Protein AF-A0A067M8A5-F1 (afdb_monomer_lite)

Structure (mmCIF, N/CA/C/O backbone):
data_AF-A0A067M8A5-F1
#
_entry.id   AF-A0A067M8A5-F1
#
loop_
_atom_site.group_PDB
_atom_site.id
_atom_site.type_symbol
_atom_site.label_atom_id
_atom_site.label_alt_id
_atom_site.label_comp_id
_atom_site.label_asym_id
_atom_site.label_entity_id
_atom_site.label_seq_id
_atom_site.pdbx_PDB_ins_code
_atom_site.Cartn_x
_atom_site.Cartn_y
_atom_site.Cartn_z
_atom_site.occupancy
_atom_site.B_iso_or_equiv
_atom_site.auth_seq_id
_atom_site.auth_comp_id
_atom_site.auth_asym_id
_atom_site.auth_atom_id
_atom_site.pdbx_PDB_model_num
ATOM 1 N N . MET A 1 1 ? 21.805 -0.030 -5.707 1.00 76.75 1 MET A N 1
ATOM 2 C CA . MET A 1 1 ? 21.679 -0.397 -7.135 1.00 76.75 1 MET A CA 1
ATOM 3 C C . MET A 1 1 ? 22.980 -1.033 -7.594 1.00 76.75 1 MET A C 1
ATOM 5 O O . MET A 1 1 ? 23.996 -0.792 -6.942 1.00 76.75 1 M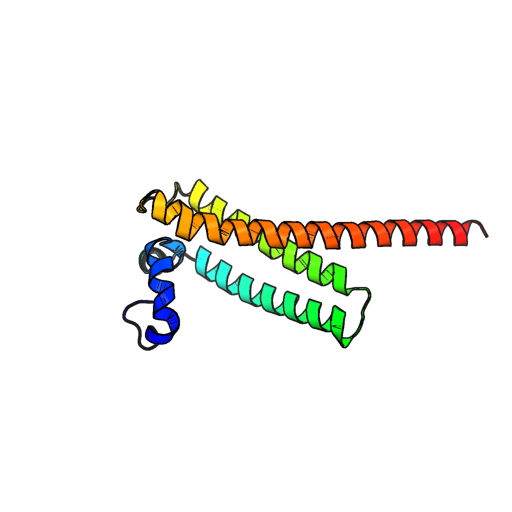ET A O 1
ATOM 9 N N . ALA A 1 2 ? 22.944 -1.835 -8.661 1.00 79.81 2 ALA A N 1
ATOM 10 C CA . ALA A 1 2 ? 24.136 -2.436 -9.258 1.00 79.81 2 ALA A CA 1
ATOM 11 C C . ALA A 1 2 ? 25.276 -1.417 -9.409 1.00 79.81 2 ALA A C 1
ATOM 13 O O . ALA A 1 2 ? 25.058 -0.328 -9.944 1.00 79.81 2 ALA A O 1
ATOM 14 N N . GLY A 1 3 ? 26.462 -1.773 -8.907 1.00 80.56 3 GLY A N 1
ATOM 15 C CA . GLY A 1 3 ? 27.663 -0.928 -8.934 1.00 80.56 3 GLY A CA 1
ATOM 16 C C . GLY A 1 3 ? 27.910 -0.059 -7.692 1.00 80.56 3 GLY A C 1
ATOM 17 O O . GLY A 1 3 ? 28.902 0.657 -7.672 1.00 80.56 3 GLY A O 1
ATOM 18 N N . GLY A 1 4 ? 27.052 -0.105 -6.665 1.00 82.31 4 GLY A N 1
ATOM 19 C CA . GLY A 1 4 ? 27.292 0.580 -5.382 1.00 82.31 4 GLY A CA 1
ATOM 20 C C . GLY A 1 4 ? 27.923 -0.312 -4.304 1.00 82.31 4 GLY A C 1
ATOM 21 O O . GLY A 1 4 ? 27.736 -1.526 -4.314 1.00 82.31 4 GLY A O 1
ATOM 22 N N . ASP A 1 5 ? 28.583 0.291 -3.315 1.00 85.62 5 ASP A N 1
ATOM 23 C CA . ASP A 1 5 ? 29.348 -0.420 -2.270 1.00 85.62 5 ASP A CA 1
ATOM 24 C C . ASP A 1 5 ? 28.512 -1.403 -1.425 1.00 85.62 5 ASP A C 1
ATOM 26 O O . ASP A 1 5 ? 28.995 -2.455 -1.008 1.00 85.62 5 ASP A O 1
ATOM 30 N N . LEU A 1 6 ? 27.227 -1.097 -1.197 1.00 86.38 6 LEU A N 1
ATOM 31 C CA . LEU A 1 6 ? 26.287 -1.949 -0.446 1.00 86.38 6 LEU A CA 1
ATOM 32 C C . LEU A 1 6 ? 25.409 -2.828 -1.350 1.00 86.38 6 LEU A C 1
ATOM 34 O O . LEU A 1 6 ? 24.443 -3.441 -0.892 1.00 86.38 6 LEU A O 1
ATOM 38 N N . HIS A 1 7 ? 25.701 -2.880 -2.648 1.00 85.31 7 HIS A N 1
ATOM 39 C CA . HIS A 1 7 ? 24.858 -3.567 -3.622 1.00 85.31 7 HIS A CA 1
ATOM 40 C C . HIS A 1 7 ? 24.696 -5.060 -3.339 1.00 85.31 7 HIS A C 1
ATOM 42 O O . HIS A 1 7 ? 23.604 -5.590 -3.519 1.00 85.31 7 HIS A O 1
ATOM 48 N N . TRP A 1 8 ? 25.739 -5.717 -2.833 1.00 88.12 8 TRP A N 1
ATOM 49 C CA . TRP A 1 8 ? 25.737 -7.157 -2.574 1.00 88.12 8 TRP A CA 1
ATOM 50 C C . TRP A 1 8 ? 24.590 -7.607 -1.648 1.00 88.12 8 TRP A C 1
ATOM 52 O O . TRP A 1 8 ? 24.023 -8.677 -1.872 1.00 88.12 8 TRP A O 1
ATOM 62 N N . ILE A 1 9 ? 24.183 -6.763 -0.687 1.00 88.81 9 ILE A N 1
ATOM 63 C CA . ILE A 1 9 ? 23.050 -7.006 0.231 1.00 88.81 9 ILE A CA 1
ATOM 64 C C . ILE A 1 9 ? 21.721 -7.056 -0.535 1.00 88.81 9 ILE A C 1
ATOM 66 O O . ILE A 1 9 ? 20.826 -7.831 -0.210 1.00 88.81 9 ILE A O 1
ATOM 70 N N . TRP A 1 10 ? 21.605 -6.238 -1.578 1.00 83.06 10 TRP A N 1
ATOM 71 C CA . TRP A 1 10 ? 20.382 -6.013 -2.345 1.00 83.06 10 TRP A CA 1
ATOM 72 C C . TRP A 1 10 ? 20.471 -6.589 -3.761 1.00 83.06 10 TRP A C 1
ATOM 74 O O . TRP A 1 10 ? 19.724 -6.178 -4.643 1.00 83.06 10 TRP A O 1
ATOM 84 N N . SER A 1 11 ? 21.376 -7.538 -3.998 1.00 84.19 11 SER A N 1
ATOM 85 C CA . SER A 1 11 ? 21.676 -8.067 -5.336 1.00 84.19 11 SER A CA 1
ATOM 86 C C . SER A 1 11 ? 20.464 -8.712 -6.023 1.00 84.19 11 SER A C 1
ATOM 88 O O . SER A 1 11 ? 20.266 -8.535 -7.223 1.00 84.19 11 SER A O 1
ATOM 90 N N . LEU A 1 12 ? 19.583 -9.380 -5.266 1.00 82.56 12 LEU A N 1
ATOM 91 C CA . LEU A 1 12 ? 18.314 -9.916 -5.783 1.00 82.56 12 LEU A CA 1
ATOM 92 C C . LEU A 1 12 ? 17.360 -8.818 -6.275 1.00 82.56 12 LEU A C 1
ATOM 94 O O . LEU A 1 12 ? 16.565 -9.046 -7.188 1.00 82.56 12 LEU A O 1
ATOM 98 N N . TYR A 1 13 ? 17.457 -7.617 -5.703 1.00 84.50 13 TYR A N 1
ATOM 99 C CA . TYR A 1 13 ? 16.614 -6.482 -6.063 1.00 84.50 13 TYR A CA 1
ATOM 100 C C . TYR A 1 13 ? 16.932 -5.932 -7.457 1.00 84.50 13 TYR A C 1
ATOM 102 O O . TYR A 1 13 ? 16.090 -5.273 -8.061 1.00 84.50 13 TYR A O 1
ATOM 110 N N . ASP A 1 14 ? 18.097 -6.257 -8.024 1.00 86.81 14 ASP A N 1
ATOM 111 C CA . ASP A 1 14 ? 18.413 -5.881 -9.402 1.00 86.81 14 ASP A CA 1
ATOM 112 C C . ASP A 1 14 ? 17.460 -6.509 -10.411 1.00 86.81 14 ASP A C 1
ATOM 114 O O . ASP A 1 14 ? 17.194 -5.910 -11.448 1.00 86.81 14 ASP A O 1
ATOM 118 N N . ILE A 1 15 ? 16.953 -7.717 -10.138 1.00 84.94 15 ILE A N 1
ATOM 119 C CA . ILE A 1 15 ? 15.958 -8.350 -11.009 1.00 84.94 15 ILE A CA 1
ATOM 120 C C . ILE A 1 15 ? 14.723 -7.453 -11.073 1.00 84.94 15 ILE A C 1
ATOM 122 O O . ILE A 1 15 ? 14.231 -7.157 -12.158 1.00 84.94 15 ILE A O 1
ATOM 126 N N . TYR A 1 16 ? 14.286 -6.959 -9.915 1.00 87.19 16 TYR A N 1
ATOM 127 C CA . TYR A 1 16 ? 13.137 -6.077 -9.817 1.00 87.19 16 TYR A CA 1
ATOM 128 C C . TYR A 1 16 ? 13.406 -4.715 -10.465 1.00 87.19 16 TYR A C 1
ATOM 130 O O . TYR A 1 16 ? 12.616 -4.284 -11.290 1.00 87.19 16 TYR A O 1
ATOM 138 N N . ALA A 1 17 ? 14.554 -4.086 -10.197 1.00 89.50 17 ALA A N 1
ATOM 139 C CA . ALA A 1 17 ? 14.924 -2.788 -10.774 1.00 89.50 17 ALA A CA 1
ATOM 140 C C . ALA A 1 17 ? 15.170 -2.817 -12.298 1.00 89.50 17 ALA A C 1
ATOM 142 O O . ALA A 1 17 ? 15.154 -1.771 -12.950 1.00 89.50 17 ALA A O 1
ATOM 143 N N . ARG A 1 18 ? 15.431 -4.001 -12.872 1.00 90.69 18 ARG A N 1
ATOM 144 C CA . ARG A 1 18 ? 15.490 -4.209 -14.328 1.00 90.69 18 ARG A CA 1
ATOM 145 C C . ARG A 1 18 ? 14.107 -4.347 -14.950 1.00 90.69 18 ARG A C 1
ATOM 147 O O . ARG A 1 18 ? 13.917 -3.886 -16.070 1.00 90.69 18 ARG A O 1
ATOM 154 N N . VAL A 1 19 ? 13.170 -4.988 -14.252 1.00 92.50 19 VAL A N 1
ATOM 155 C CA . VAL A 1 19 ? 11.793 -5.125 -14.739 1.00 92.50 19 VAL A CA 1
ATOM 156 C C . VAL A 1 19 ? 11.039 -3.819 -14.536 1.00 92.50 19 VAL A C 1
ATOM 158 O O . VAL A 1 19 ? 10.493 -3.259 -15.475 1.00 92.50 19 VAL A O 1
ATOM 161 N N . ASP A 1 20 ? 11.053 -3.277 -13.331 1.00 93.50 20 ASP A N 1
ATOM 162 C CA . ASP A 1 20 ? 10.470 -1.982 -13.046 1.00 93.50 20 ASP A CA 1
ATOM 163 C C . ASP A 1 20 ? 11.551 -0.904 -12.965 1.00 93.50 20 ASP A C 1
ATOM 165 O O . ASP A 1 20 ? 12.246 -0.739 -11.955 1.00 93.50 20 ASP A O 1
ATOM 169 N N . HIS A 1 21 ? 11.656 -0.117 -14.035 1.00 93.31 21 HIS A N 1
ATOM 170 C CA . HIS A 1 21 ? 12.575 1.010 -14.074 1.00 93.31 21 HIS A CA 1
ATOM 171 C C . HIS A 1 21 ? 12.231 2.105 -13.062 1.00 93.31 21 HIS A C 1
ATOM 173 O O . HIS A 1 21 ? 13.104 2.931 -12.786 1.00 93.31 21 HIS A O 1
ATOM 179 N N . GLY A 1 22 ? 11.032 2.107 -12.467 1.00 90.06 22 GLY A N 1
ATOM 180 C CA . GLY A 1 22 ? 10.667 2.954 -11.333 1.00 90.06 22 GLY A CA 1
ATOM 181 C C . GLY A 1 22 ? 11.660 2.839 -10.172 1.00 90.06 22 GLY A C 1
ATOM 182 O O . GLY A 1 22 ? 11.967 3.842 -9.530 1.00 90.06 22 GLY A O 1
ATOM 183 N N . TYR A 1 23 ? 12.240 1.654 -9.956 1.00 88.62 23 TYR A N 1
ATOM 184 C CA . TYR A 1 23 ? 13.239 1.382 -8.910 1.00 88.62 23 TYR A CA 1
ATOM 185 C C . TYR A 1 23 ? 14.688 1.344 -9.422 1.00 88.62 23 TYR A C 1
ATOM 187 O O . TYR A 1 23 ? 15.611 1.039 -8.662 1.00 88.62 23 TYR A O 1
ATOM 195 N N . GLY A 1 24 ? 14.901 1.617 -10.709 1.00 89.25 24 GLY A N 1
ATOM 196 C CA . GLY A 1 24 ? 16.196 1.497 -11.370 1.00 89.25 24 GLY A CA 1
ATOM 197 C C . GLY A 1 24 ? 16.897 2.826 -11.652 1.00 89.25 24 GLY A C 1
ATOM 198 O O . GLY A 1 24 ? 16.368 3.922 -11.448 1.00 89.25 24 GLY A O 1
ATOM 199 N N . TRP A 1 25 ? 18.100 2.707 -12.225 1.00 89.56 25 TRP A N 1
ATOM 200 C CA . TRP A 1 25 ? 18.893 3.836 -12.721 1.00 89.56 25 TRP A CA 1
ATOM 201 C C . TRP A 1 25 ? 18.125 4.797 -13.646 1.00 89.56 25 TRP A C 1
ATOM 203 O O . TRP A 1 25 ? 18.345 6.002 -13.519 1.00 89.56 25 TRP A O 1
ATOM 213 N N . PRO A 1 26 ? 17.221 4.346 -14.548 1.00 91.19 26 PRO A N 1
ATOM 214 C CA . PRO A 1 26 ? 16.502 5.266 -15.427 1.00 91.19 26 PRO A CA 1
ATOM 215 C C . PRO A 1 26 ? 15.668 6.310 -14.678 1.00 91.19 26 PRO A C 1
ATOM 217 O O . PRO A 1 26 ? 15.698 7.478 -15.058 1.00 91.19 26 PRO A O 1
ATOM 220 N N . SER A 1 27 ? 14.957 5.916 -13.619 1.00 90.00 27 SER A N 1
ATOM 221 C CA . SER A 1 27 ? 14.137 6.838 -12.819 1.00 90.00 27 SER A CA 1
ATOM 222 C C . SER A 1 27 ? 14.997 7.726 -11.924 1.00 90.00 27 SER A C 1
ATOM 224 O O . SER A 1 27 ? 14.760 8.931 -11.851 1.00 90.00 27 SER A O 1
ATOM 226 N N . PHE A 1 28 ? 16.068 7.173 -11.343 1.00 89.00 28 PHE A N 1
ATOM 227 C CA . PHE A 1 28 ? 17.039 7.946 -10.563 1.00 89.00 28 PHE A CA 1
ATOM 228 C C . PHE A 1 28 ? 17.687 9.066 -11.393 1.00 89.00 28 PHE A C 1
ATOM 230 O O . PHE A 1 28 ? 17.673 10.227 -10.992 1.00 89.00 28 PHE A O 1
ATOM 237 N N . ASN A 1 29 ? 18.188 8.741 -12.588 1.00 92.31 29 ASN A N 1
ATOM 238 C CA . ASN A 1 29 ? 18.866 9.702 -13.464 1.00 92.31 29 ASN A CA 1
ATOM 239 C C . ASN A 1 29 ? 17.922 10.785 -14.008 1.00 92.31 29 ASN A C 1
ATOM 241 O O . ASN A 1 29 ? 18.369 11.882 -14.333 1.00 92.31 29 ASN A O 1
ATOM 245 N N . LYS A 1 30 ? 16.622 10.486 -14.115 1.00 91.94 30 LYS A N 1
ATOM 246 C CA . LYS A 1 30 ? 15.585 11.447 -14.521 1.00 91.94 30 LYS A CA 1
ATOM 247 C C . LYS A 1 30 ? 15.085 12.319 -13.366 1.00 91.94 30 LYS A C 1
ATOM 249 O O . LYS A 1 30 ? 14.314 13.240 -13.617 1.00 91.94 30 LYS A O 1
ATOM 254 N N . GLY A 1 31 ? 15.492 12.034 -12.127 1.00 90.62 31 GLY A N 1
ATOM 255 C CA . GLY A 1 31 ? 14.964 12.710 -10.944 1.00 90.62 31 GLY A CA 1
ATOM 256 C C . GLY A 1 31 ? 13.487 12.399 -10.684 1.00 90.62 31 GLY A C 1
ATOM 257 O O . GLY A 1 31 ? 12.775 13.248 -10.152 1.00 90.62 31 GLY A O 1
ATOM 258 N N . ASP A 1 32 ? 13.010 11.209 -11.069 1.00 92.00 32 ASP A N 1
ATOM 259 C CA . ASP A 1 32 ? 11.639 10.778 -10.785 1.00 92.00 32 ASP A CA 1
ATOM 260 C C . ASP A 1 32 ? 11.484 10.484 -9.283 1.00 92.00 32 ASP A C 1
ATOM 262 O O . ASP A 1 32 ? 12.032 9.520 -8.739 1.00 92.00 32 ASP A O 1
ATOM 266 N N . GLY A 1 33 ? 10.754 11.360 -8.592 1.00 93.75 33 GLY A N 1
ATOM 267 C CA . GLY A 1 33 ? 10.548 11.287 -7.149 1.00 93.75 33 GLY A CA 1
ATOM 268 C C . GLY A 1 33 ? 9.485 10.281 -6.711 1.00 93.75 33 GLY A C 1
ATOM 269 O O . GLY A 1 33 ? 9.369 10.038 -5.508 1.00 93.75 33 GLY A O 1
ATOM 270 N N . PHE A 1 34 ? 8.713 9.698 -7.636 1.00 94.19 34 PHE A N 1
ATOM 271 C CA . PHE A 1 34 ? 7.547 8.885 -7.293 1.00 94.19 34 PHE A CA 1
ATOM 272 C C . PHE A 1 34 ? 7.923 7.690 -6.416 1.00 94.19 34 PHE A C 1
ATOM 27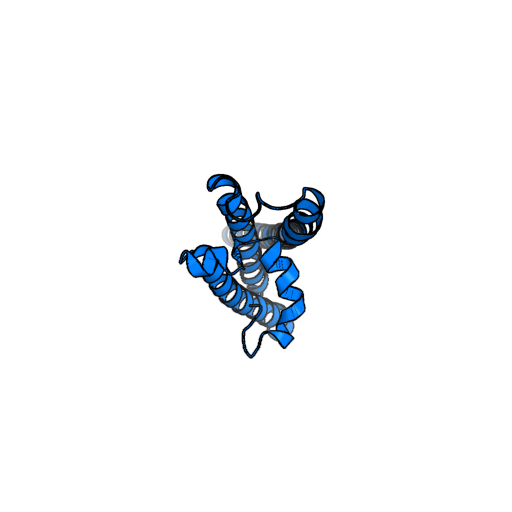4 O O . PHE A 1 34 ? 7.434 7.559 -5.295 1.00 94.19 34 PHE A O 1
ATOM 281 N N . THR A 1 35 ? 8.858 6.860 -6.867 1.00 92.19 35 THR A N 1
ATOM 282 C CA . THR A 1 35 ? 9.282 5.650 -6.149 1.00 92.19 35 THR A CA 1
ATOM 283 C C . THR A 1 35 ? 9.952 5.956 -4.807 1.00 92.19 35 THR A C 1
ATOM 285 O O . THR A 1 35 ? 9.770 5.234 -3.826 1.00 92.19 35 THR A O 1
ATOM 288 N N . SER A 1 36 ? 10.682 7.068 -4.719 1.00 92.44 36 SER A N 1
ATOM 289 C CA . SER A 1 36 ? 11.261 7.538 -3.456 1.00 92.44 36 SER A CA 1
ATOM 290 C C . SER A 1 36 ? 10.171 7.957 -2.464 1.00 92.44 36 SER A C 1
ATOM 292 O O . SER A 1 36 ? 10.235 7.600 -1.287 1.00 92.44 36 SER A O 1
ATOM 294 N N . ALA A 1 37 ? 9.129 8.651 -2.935 1.00 95.69 37 ALA A N 1
ATOM 295 C CA . ALA A 1 37 ? 7.970 9.001 -2.117 1.00 95.69 37 ALA A CA 1
ATOM 296 C C . ALA A 1 37 ? 7.200 7.752 -1.654 1.00 95.69 37 ALA A C 1
ATOM 298 O O . ALA A 1 37 ? 6.814 7.662 -0.489 1.00 95.69 37 ALA A O 1
ATOM 299 N N . GLN A 1 38 ? 7.052 6.751 -2.528 1.00 95.31 38 GLN A N 1
ATOM 300 C CA . GLN A 1 38 ? 6.509 5.432 -2.179 1.00 95.31 38 GLN A CA 1
ATOM 301 C C . GLN A 1 38 ? 7.326 4.765 -1.059 1.00 95.31 38 GLN A C 1
ATOM 303 O O . GLN A 1 38 ? 6.762 4.235 -0.102 1.00 95.31 38 GLN A O 1
ATOM 308 N N . GLY A 1 39 ? 8.658 4.845 -1.135 1.00 93.81 39 GLY A N 1
ATOM 309 C CA . GLY A 1 39 ? 9.565 4.359 -0.094 1.00 93.81 39 GLY A CA 1
ATOM 310 C C . GLY A 1 39 ? 9.382 5.064 1.254 1.00 93.81 39 GLY A C 1
ATOM 311 O O . GLY A 1 39 ? 9.369 4.407 2.293 1.00 93.81 39 GLY A O 1
ATOM 312 N N . LEU A 1 40 ? 9.176 6.383 1.257 1.00 95.81 40 LEU A N 1
ATOM 313 C CA . LEU A 1 40 ? 8.881 7.124 2.487 1.00 95.81 40 LEU A CA 1
ATOM 314 C C . LEU A 1 40 ? 7.522 6.724 3.083 1.00 95.81 40 LEU A C 1
ATOM 316 O O . LEU A 1 40 ? 7.413 6.547 4.296 1.00 95.81 40 LEU A O 1
ATOM 320 N N . LEU A 1 41 ? 6.503 6.519 2.244 1.00 96.25 41 LEU A N 1
ATOM 321 C CA . LEU A 1 41 ? 5.203 6.017 2.697 1.00 96.25 41 LEU A CA 1
ATOM 322 C C . LEU A 1 41 ? 5.311 4.618 3.315 1.00 96.25 41 LEU A C 1
ATOM 324 O O . LEU A 1 41 ? 4.701 4.393 4.357 1.00 96.25 41 LEU A O 1
ATOM 328 N N . ASN A 1 42 ? 6.167 3.737 2.781 1.00 95.38 42 ASN A N 1
ATOM 329 C CA . ASN A 1 42 ? 6.436 2.434 3.402 1.00 95.38 42 ASN A CA 1
ATOM 330 C C . ASN A 1 42 ? 6.942 2.570 4.847 1.00 95.38 42 ASN A C 1
ATOM 332 O O . ASN A 1 42 ? 6.558 1.776 5.703 1.00 95.38 42 ASN A O 1
ATOM 336 N N . LEU A 1 43 ? 7.777 3.572 5.150 1.00 96.75 43 LEU A N 1
ATOM 337 C CA . LEU A 1 43 ? 8.231 3.816 6.525 1.00 96.75 43 LEU A CA 1
ATOM 338 C C . LEU A 1 43 ? 7.067 4.225 7.434 1.00 96.75 43 LEU A C 1
ATOM 340 O O . LEU A 1 43 ? 6.955 3.723 8.553 1.00 96.75 43 LEU A O 1
ATOM 344 N N . VAL A 1 44 ? 6.177 5.091 6.943 1.00 96.44 44 VAL A N 1
ATOM 345 C CA . VAL A 1 44 ? 4.962 5.493 7.667 1.00 96.44 44 VAL A CA 1
ATOM 346 C C . VAL A 1 44 ? 4.052 4.285 7.911 1.00 96.44 44 VAL A C 1
ATOM 348 O O . VAL A 1 44 ? 3.590 4.073 9.032 1.00 96.44 44 VAL A O 1
ATOM 351 N N . GLU A 1 45 ? 3.844 3.446 6.898 1.00 96.25 45 GLU A N 1
ATOM 352 C CA . GLU A 1 45 ? 3.058 2.215 7.010 1.00 96.25 45 GLU A CA 1
ATOM 353 C C . GLU A 1 45 ? 3.669 1.233 8.011 1.00 96.25 45 GLU A C 1
ATOM 355 O O . GLU A 1 45 ? 2.938 0.654 8.812 1.00 96.25 45 GLU A O 1
ATOM 360 N N . CYS A 1 46 ? 4.996 1.077 8.032 1.00 97.00 46 CYS A N 1
ATOM 361 C CA . CYS A 1 46 ? 5.681 0.264 9.036 1.00 97.00 46 CYS A CA 1
ATOM 362 C C . CYS A 1 46 ? 5.365 0.746 10.456 1.00 97.00 46 CYS A C 1
ATOM 364 O O . CYS A 1 46 ? 4.997 -0.066 11.305 1.00 97.00 46 CYS A O 1
ATOM 366 N N . VAL A 1 47 ? 5.438 2.056 10.717 1.00 98.19 47 VAL A N 1
ATOM 367 C CA . VAL A 1 47 ? 5.098 2.624 12.033 1.00 98.19 47 VAL A CA 1
ATOM 368 C C . VAL A 1 47 ? 3.644 2.324 12.406 1.00 98.19 47 VAL A C 1
ATOM 370 O O . VAL A 1 47 ? 3.375 1.881 13.526 1.00 98.19 47 VAL A O 1
ATOM 373 N N . ILE A 1 48 ? 2.705 2.498 11.473 1.00 98.12 48 ILE A N 1
ATOM 374 C CA . ILE A 1 48 ? 1.283 2.199 11.703 1.00 98.12 48 ILE A CA 1
ATOM 375 C C . ILE A 1 48 ? 1.081 0.706 11.994 1.00 98.12 48 ILE A C 1
ATOM 377 O O . ILE A 1 48 ? 0.384 0.357 12.946 1.00 98.12 48 ILE A O 1
ATOM 381 N N . ASN A 1 49 ? 1.723 -0.178 11.230 1.00 96.75 49 ASN A N 1
ATOM 382 C CA . ASN A 1 49 ? 1.597 -1.626 11.386 1.00 96.75 49 ASN A CA 1
ATOM 383 C C . ASN A 1 49 ? 2.178 -2.115 12.719 1.00 96.75 49 ASN A C 1
ATOM 385 O O . ASN A 1 49 ? 1.536 -2.907 13.410 1.00 96.75 49 ASN A O 1
ATOM 389 N N . PHE A 1 50 ? 3.340 -1.607 13.140 1.00 98.00 50 PHE A N 1
ATOM 390 C CA . PHE A 1 50 ? 3.884 -1.912 14.467 1.00 98.00 50 PHE A CA 1
ATOM 391 C C . PHE A 1 50 ? 2.982 -1.387 15.584 1.00 98.00 50 PHE A C 1
ATOM 393 O O . PHE A 1 50 ? 2.740 -2.096 16.562 1.00 98.00 50 PHE A O 1
ATOM 400 N N . THR A 1 51 ? 2.422 -0.187 15.417 1.00 98.00 51 THR A N 1
ATOM 401 C CA . THR A 1 51 ? 1.454 0.373 16.367 1.00 98.00 51 THR A CA 1
ATOM 402 C C . THR A 1 51 ? 0.209 -0.511 16.453 1.00 98.00 51 THR A C 1
ATOM 404 O O . THR A 1 51 ? -0.236 -0.835 17.550 1.00 98.00 51 THR A O 1
ATOM 407 N N . PHE A 1 52 ? -0.325 -0.978 15.323 1.00 97.94 52 PHE A N 1
ATOM 408 C CA . PHE A 1 52 ? -1.447 -1.915 15.295 1.00 97.94 52 PHE A CA 1
ATOM 409 C C . PHE A 1 52 ? -1.140 -3.199 16.076 1.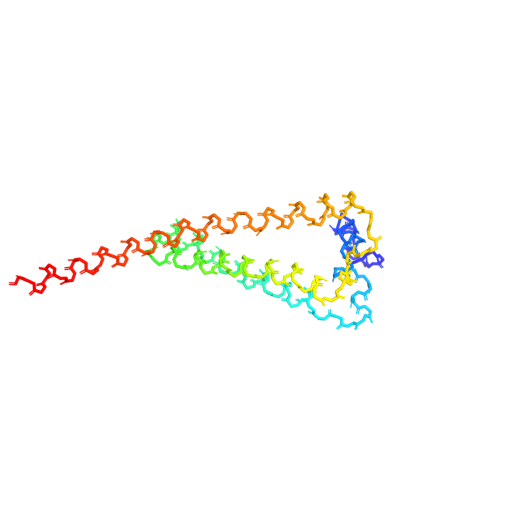00 97.94 52 PHE A C 1
ATOM 411 O O . PHE A 1 52 ? -1.914 -3.572 16.958 1.00 97.94 52 PHE A O 1
ATOM 418 N N . VAL A 1 53 ? -0.003 -3.846 15.796 1.00 97.50 53 VAL A N 1
ATOM 419 C CA . VAL A 1 53 ? 0.409 -5.086 16.473 1.00 97.50 53 VAL A CA 1
ATOM 420 C C . VAL A 1 53 ? 0.554 -4.862 17.979 1.00 97.50 53 VAL A C 1
ATOM 422 O O . VAL A 1 53 ? 0.030 -5.649 18.767 1.00 97.50 53 VAL A O 1
ATOM 425 N N . TYR A 1 54 ? 1.189 -3.762 18.388 1.00 98.19 54 TYR A N 1
ATOM 426 C CA . TYR A 1 54 ? 1.345 -3.392 19.794 1.00 98.19 54 TYR A CA 1
ATOM 427 C C . TYR A 1 54 ? -0.011 -3.189 20.489 1.00 98.19 54 TYR A C 1
ATOM 429 O O . TYR A 1 54 ? -0.291 -3.800 21.523 1.00 98.19 54 TYR A O 1
ATOM 437 N N . TYR A 1 55 ? -0.903 -2.395 19.893 1.00 98.06 55 TYR A N 1
ATOM 438 C CA . TYR A 1 55 ? -2.226 -2.132 20.460 1.00 98.06 55 TYR A CA 1
ATOM 439 C C . TYR A 1 55 ? -3.102 -3.385 20.505 1.00 98.06 55 TYR A C 1
ATOM 441 O O . TYR A 1 55 ? -3.863 -3.559 21.456 1.00 98.06 55 TYR A O 1
ATOM 449 N N . LYS A 1 56 ? -2.991 -4.270 19.509 1.00 96.94 56 LYS A N 1
ATOM 450 C CA . LYS A 1 56 ? -3.781 -5.501 19.439 1.00 96.94 56 LYS A CA 1
ATOM 451 C C . LYS A 1 56 ? -3.307 -6.556 20.433 1.00 96.94 56 LYS A C 1
ATOM 453 O O . LYS A 1 56 ? -4.144 -7.158 21.100 1.00 96.94 56 LYS A O 1
ATOM 458 N N . HIS A 1 57 ? -2.001 -6.806 20.494 1.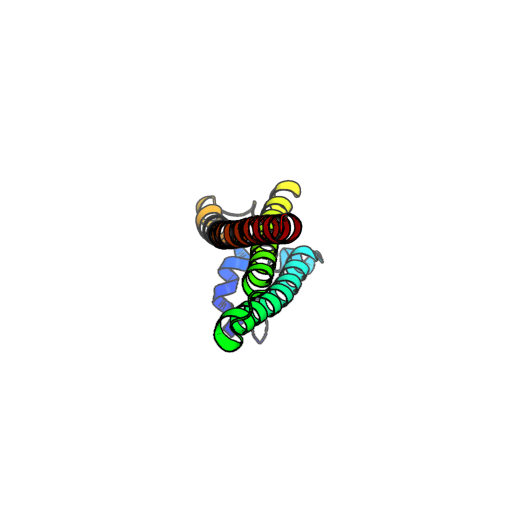00 96.81 57 HIS A N 1
ATOM 459 C CA . HIS A 1 57 ? -1.450 -7.987 21.165 1.00 96.81 57 HIS A CA 1
ATOM 460 C C . HIS A 1 57 ? -0.816 -7.700 22.523 1.00 96.81 57 HIS A C 1
ATOM 462 O O . HIS A 1 57 ? -0.735 -8.615 23.335 1.00 96.81 57 HIS A O 1
ATOM 468 N N . ILE A 1 58 ? -0.385 -6.463 22.783 1.00 97.25 58 ILE A N 1
ATOM 469 C CA . ILE A 1 58 ? 0.234 -6.093 24.062 1.00 97.25 58 ILE A CA 1
ATOM 470 C C . ILE A 1 58 ? -0.769 -5.343 24.935 1.00 97.25 58 ILE A C 1
ATOM 472 O O . ILE A 1 58 ? -1.010 -5.746 26.067 1.00 97.25 58 ILE A O 1
ATOM 476 N N . LEU A 1 59 ? -1.401 -4.288 24.408 1.00 96.75 59 LEU A N 1
ATOM 477 C CA . LEU A 1 59 ? -2.372 -3.505 25.186 1.00 96.75 59 LEU A CA 1
ATOM 478 C C . LEU A 1 59 ? -3.791 -4.090 25.190 1.00 96.75 59 LEU A C 1
ATOM 480 O O . LEU A 1 59 ? -4.575 -3.760 26.074 1.00 96.75 59 LEU A O 1
ATOM 484 N N . GLY A 1 60 ? -4.155 -4.900 24.190 1.00 94.19 60 GLY A N 1
ATOM 485 C CA . GLY A 1 60 ? -5.527 -5.399 24.034 1.00 94.19 60 GLY A CA 1
ATOM 486 C C . GLY A 1 60 ? -6.560 -4.284 23.817 1.00 94.19 60 GLY A C 1
ATOM 487 O O . GLY A 1 60 ? -7.701 -4.388 24.261 1.00 94.19 60 GLY A O 1
ATOM 488 N N . SER A 1 61 ? -6.161 -3.190 23.166 1.00 95.88 61 SER A N 1
ATOM 489 C CA . SER A 1 61 ? -6.962 -1.970 23.078 1.00 95.88 61 SER A CA 1
ATOM 490 C C . SER A 1 61 ? -8.055 -2.051 21.999 1.00 95.88 61 SER A C 1
ATOM 492 O O . SER A 1 61 ? -7.780 -2.499 20.879 1.00 95.88 61 SER A O 1
ATOM 494 N N . PRO A 1 62 ? -9.278 -1.543 22.266 1.00 93.88 62 PRO A N 1
ATOM 495 C CA . PRO A 1 62 ? -10.380 -1.558 21.301 1.00 93.88 62 PRO A CA 1
ATOM 496 C C . PRO A 1 62 ? -10.154 -0.639 20.091 1.00 93.88 62 PRO A C 1
ATOM 498 O O . PRO A 1 62 ? -10.887 -0.739 19.113 1.00 93.88 62 PRO A O 1
ATOM 501 N N . ILE A 1 63 ? -9.142 0.237 20.120 1.00 95.69 63 ILE A N 1
ATOM 502 C CA . ILE A 1 63 ? -8.775 1.083 18.971 1.00 95.69 63 ILE A CA 1
ATOM 503 C C . ILE A 1 63 ? -7.950 0.328 17.919 1.00 95.69 63 ILE A C 1
ATOM 505 O O . ILE A 1 63 ? -7.806 0.806 16.796 1.00 95.69 63 ILE A O 1
ATOM 509 N N . ALA A 1 64 ? -7.410 -0.854 18.242 1.00 97.12 64 ALA A N 1
ATOM 510 C CA . ALA A 1 64 ? -6.523 -1.580 17.335 1.00 97.12 64 ALA A CA 1
ATOM 511 C C . ALA A 1 64 ? -7.125 -1.799 15.926 1.00 97.12 64 ALA A C 1
ATOM 513 O O . ALA A 1 64 ? -6.426 -1.515 14.953 1.00 97.12 64 ALA A O 1
ATOM 514 N N . PRO A 1 65 ? -8.407 -2.196 15.757 1.00 97.06 65 PRO A N 1
ATOM 515 C CA . PRO A 1 65 ? -9.004 -2.340 14.427 1.00 97.06 65 PRO A CA 1
AT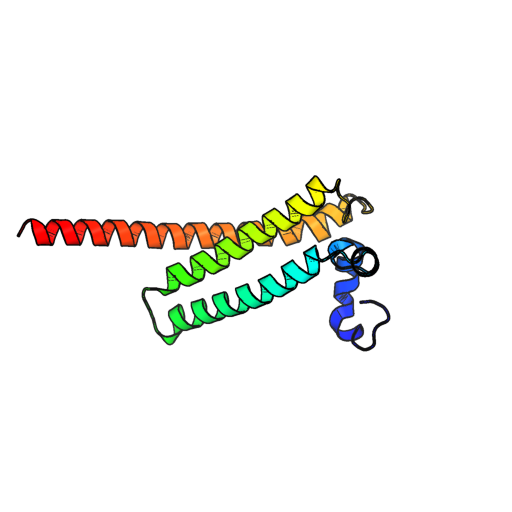OM 516 C C . PRO A 1 65 ? -8.971 -1.057 13.584 1.00 97.06 65 PRO A C 1
ATOM 518 O O . PRO A 1 65 ? -8.783 -1.143 12.375 1.00 97.06 65 PRO A O 1
ATOM 521 N N . LEU A 1 66 ? -9.086 0.127 14.200 1.00 98.06 66 LEU A N 1
ATOM 522 C CA . LEU A 1 66 ? -9.004 1.414 13.499 1.00 98.06 66 LEU A CA 1
ATOM 523 C C . LEU A 1 66 ? -7.596 1.674 12.950 1.00 98.06 66 LEU A C 1
ATOM 525 O O . LEU A 1 66 ? -7.444 2.107 11.805 1.00 98.06 66 LEU A O 1
ATOM 529 N N . ILE A 1 67 ? -6.570 1.380 13.751 1.00 98.06 67 ILE A N 1
ATOM 530 C CA . ILE A 1 67 ? -5.163 1.561 13.366 1.00 98.06 67 ILE A CA 1
ATOM 531 C C . ILE A 1 67 ? -4.815 0.594 12.230 1.00 98.06 67 ILE A C 1
ATOM 533 O O . ILE A 1 67 ? -4.301 1.017 11.195 1.00 98.06 67 ILE A O 1
ATOM 537 N N . GLY A 1 68 ? -5.166 -0.688 12.384 1.00 97.75 68 GLY A N 1
ATOM 538 C CA . GLY A 1 68 ? -4.929 -1.705 11.358 1.00 97.75 68 GLY A CA 1
ATOM 539 C C . GLY A 1 68 ? -5.687 -1.424 10.059 1.00 97.75 68 GLY A C 1
ATOM 540 O O . GLY A 1 68 ? -5.127 -1.578 8.976 1.00 97.75 68 GLY A O 1
ATOM 541 N N . PHE A 1 69 ? -6.937 -0.952 10.150 1.00 98.31 69 PHE A N 1
ATOM 542 C CA . PHE A 1 69 ? -7.726 -0.556 8.983 1.00 98.31 69 PHE A CA 1
ATOM 543 C C . PHE A 1 69 ? -7.055 0.589 8.221 1.00 98.31 69 PHE A C 1
ATOM 545 O O . PHE A 1 69 ? -6.918 0.509 7.002 1.00 98.31 69 PHE A O 1
ATOM 552 N N . SER A 1 70 ? -6.609 1.623 8.939 1.00 97.88 70 SER A N 1
ATOM 553 C CA . SER A 1 70 ? -5.941 2.789 8.349 1.00 97.88 70 SER A CA 1
ATOM 554 C C . SER A 1 70 ? -4.650 2.398 7.629 1.00 97.88 70 SER A C 1
ATOM 556 O O . SER A 1 70 ? -4.436 2.816 6.494 1.00 97.88 70 SER A O 1
ATOM 558 N N . GLY A 1 71 ? -3.825 1.549 8.256 1.00 97.56 71 GLY A N 1
ATOM 559 C CA . GLY A 1 71 ? -2.590 1.043 7.651 1.00 97.56 71 GLY A CA 1
ATOM 560 C C . GLY A 1 71 ? -2.851 0.234 6.381 1.00 97.56 71 GLY A C 1
ATOM 561 O O . GLY A 1 71 ? -2.297 0.543 5.330 1.00 97.56 71 GLY A O 1
ATOM 562 N N . ALA A 1 72 ? -3.758 -0.745 6.445 1.00 97.88 72 ALA A N 1
ATOM 563 C CA . ALA A 1 72 ? -4.091 -1.580 5.291 1.00 97.88 72 ALA A CA 1
ATOM 564 C C . ALA A 1 72 ? -4.727 -0.779 4.141 1.00 97.88 72 ALA A C 1
ATOM 566 O O . ALA A 1 72 ? -4.415 -1.016 2.974 1.00 97.88 72 ALA A O 1
ATOM 567 N N . LEU A 1 73 ? -5.587 0.197 4.456 1.00 98.06 73 LEU A N 1
ATOM 568 C CA . LEU A 1 73 ? -6.197 1.066 3.451 1.00 98.06 73 LEU A CA 1
ATOM 569 C C . LEU A 1 73 ? -5.154 1.959 2.765 1.00 98.06 73 LEU A C 1
ATOM 571 O O . LEU A 1 73 ? -5.224 2.138 1.549 1.00 98.06 73 LEU A O 1
ATOM 575 N N . LEU A 1 74 ? -4.180 2.483 3.518 1.00 96.94 74 LEU A N 1
ATOM 576 C CA . LEU A 1 74 ? -3.072 3.257 2.960 1.00 96.94 74 LEU A CA 1
ATOM 577 C C . LEU A 1 74 ? -2.246 2.404 1.991 1.00 96.94 74 LEU A C 1
ATOM 579 O O . LEU A 1 74 ? -2.005 2.848 0.870 1.00 96.94 74 LEU A O 1
ATOM 583 N N . THR A 1 75 ? -1.901 1.169 2.371 1.00 96.44 75 THR A N 1
ATOM 584 C CA . THR A 1 75 ? -1.199 0.231 1.481 1.00 96.44 75 THR A CA 1
ATOM 585 C C . THR A 1 75 ? -1.989 -0.038 0.214 1.00 96.44 75 THR A C 1
ATOM 587 O O . THR A 1 75 ? -1.440 0.072 -0.879 1.00 96.44 75 THR A O 1
ATOM 590 N N . LEU A 1 76 ? -3.288 -0.318 0.337 1.00 97.00 76 LEU A N 1
ATOM 591 C CA . LEU A 1 76 ? -4.148 -0.575 -0.811 1.00 97.00 76 LEU A CA 1
ATOM 592 C C . LEU A 1 76 ? -4.178 0.618 -1.779 1.00 97.00 76 LEU A C 1
ATOM 594 O O . LEU A 1 76 ? -3.938 0.454 -2.975 1.00 97.00 76 LEU A O 1
ATOM 598 N N . ALA A 1 77 ? -4.442 1.822 -1.263 1.00 97.25 77 ALA A N 1
ATOM 599 C CA . ALA A 1 77 ? -4.512 3.042 -2.066 1.00 97.25 77 ALA A CA 1
ATOM 600 C C . ALA A 1 77 ? -3.175 3.348 -2.749 1.00 97.25 77 ALA A C 1
ATOM 602 O O . ALA A 1 77 ? -3.130 3.678 -3.934 1.00 97.25 77 ALA A O 1
ATOM 603 N N . LYS A 1 78 ? -2.080 3.188 -2.008 1.00 96.25 78 LYS A N 1
ATOM 604 C CA . LYS A 1 78 ? -0.723 3.398 -2.493 1.00 96.25 78 LYS A CA 1
ATOM 605 C C . LYS A 1 78 ? -0.363 2.413 -3.616 1.00 96.25 78 LYS A C 1
ATOM 607 O O . LYS A 1 78 ? 0.167 2.837 -4.640 1.00 96.25 78 LYS A O 1
ATOM 612 N N . THR A 1 79 ? -0.694 1.130 -3.473 1.00 95.56 79 THR A N 1
ATOM 613 C CA . THR A 1 79 ? -0.423 0.124 -4.512 1.00 95.56 79 THR A CA 1
ATOM 614 C C . THR A 1 79 ? -1.247 0.378 -5.776 1.00 95.56 79 THR A C 1
ATOM 616 O O . THR A 1 79 ? -0.715 0.261 -6.878 1.00 95.56 79 THR A O 1
ATOM 619 N N . PHE A 1 80 ? -2.509 0.807 -5.658 1.00 96.81 80 PHE A N 1
ATOM 620 C CA . PHE A 1 80 ? -3.271 1.260 -6.830 1.00 96.81 80 PHE A CA 1
ATOM 621 C C . PHE A 1 80 ? -2.641 2.485 -7.491 1.00 96.81 80 PHE A C 1
ATOM 623 O O . PHE A 1 80 ? -2.507 2.513 -8.712 1.00 96.81 80 PHE A O 1
ATOM 630 N N . LEU A 1 81 ? -2.213 3.472 -6.698 1.00 96.50 81 LEU A N 1
ATOM 631 C CA . LEU A 1 81 ? -1.534 4.658 -7.215 1.00 96.50 81 LEU A CA 1
ATOM 632 C C . LEU A 1 81 ? -0.262 4.286 -7.986 1.00 96.50 81 LEU A C 1
ATOM 634 O O . LEU A 1 81 ? 0.008 4.882 -9.020 1.00 96.50 81 LEU A O 1
ATOM 638 N N . TYR A 1 82 ? 0.487 3.289 -7.520 1.00 95.00 82 TYR A N 1
ATOM 639 C CA . TYR A 1 82 ? 1.668 2.773 -8.207 1.00 95.00 82 TYR A CA 1
ATOM 640 C C . TYR A 1 82 ? 1.352 2.202 -9.599 1.00 95.00 82 TYR A C 1
ATOM 642 O O . TYR A 1 82 ? 1.971 2.620 -10.576 1.00 95.00 82 TYR A O 1
ATOM 650 N N . PHE A 1 83 ? 0.331 1.347 -9.723 1.00 94.88 83 PHE A N 1
ATOM 651 C CA . PHE A 1 83 ? -0.110 0.845 -11.032 1.00 94.88 83 PHE A CA 1
ATOM 652 C C . PHE A 1 83 ? -0.651 1.953 -11.937 1.00 94.88 83 PHE A C 1
ATOM 654 O O . PHE A 1 83 ? -0.373 1.986 -13.134 1.00 94.88 83 PHE A O 1
ATOM 661 N N . PHE A 1 84 ? -1.448 2.859 -11.372 1.00 96.38 84 PHE A N 1
ATOM 662 C CA . PHE A 1 84 ? -2.043 3.950 -12.131 1.00 96.38 84 PHE A CA 1
ATOM 663 C C . PHE A 1 84 ? -0.993 4.939 -12.615 1.00 96.38 84 PHE A C 1
ATOM 665 O O . PHE A 1 84 ? -1.109 5.416 -13.737 1.00 96.38 84 PHE A O 1
ATOM 672 N N . ASN A 1 85 ? 0.044 5.209 -11.825 1.00 95.69 85 ASN A N 1
ATOM 673 C CA . ASN A 1 85 ? 1.144 6.063 -12.248 1.00 95.69 85 ASN A CA 1
ATOM 674 C C . ASN A 1 85 ? 1.811 5.515 -13.515 1.00 95.69 85 ASN A C 1
ATOM 676 O O . ASN A 1 85 ? 1.933 6.247 -14.497 1.00 95.69 85 ASN A O 1
ATOM 680 N N . ASP A 1 86 ? 2.154 4.223 -13.526 1.00 94.94 86 ASP A N 1
ATOM 681 C CA . ASP A 1 86 ? 2.752 3.591 -14.704 1.00 94.94 86 ASP A CA 1
ATOM 682 C C . ASP A 1 86 ? 1.771 3.570 -15.892 1.00 94.94 86 ASP A C 1
ATOM 684 O O . ASP A 1 86 ? 2.129 3.939 -17.009 1.00 94.94 86 ASP A O 1
ATOM 688 N N . TYR A 1 87 ? 0.491 3.258 -15.659 1.00 95.88 87 TYR A N 1
ATOM 689 C CA . TYR A 1 87 ? -0.540 3.292 -16.703 1.00 95.88 87 TYR A CA 1
ATOM 690 C C . TYR A 1 87 ? -0.697 4.685 -17.342 1.00 95.88 87 TYR A C 1
ATOM 692 O O . TYR A 1 87 ? -0.650 4.823 -18.567 1.00 95.88 87 TYR A O 1
ATOM 700 N N . PHE A 1 88 ? -0.852 5.735 -16.531 1.00 96.19 88 PHE A N 1
ATOM 701 C CA . PHE A 1 88 ? -1.108 7.096 -17.011 1.00 96.19 88 PHE A CA 1
ATOM 702 C C . PHE A 1 88 ? 0.122 7.766 -17.632 1.00 96.19 88 PHE A C 1
ATOM 704 O O . PHE A 1 88 ? -0.046 8.655 -18.466 1.00 96.19 88 PHE A O 1
ATOM 711 N N . CYS A 1 89 ? 1.342 7.323 -17.312 1.00 93.12 89 CYS A N 1
ATOM 712 C CA . CYS A 1 89 ? 2.546 7.756 -18.027 1.00 93.12 89 CYS A CA 1
ATOM 713 C C . CYS A 1 89 ? 2.823 6.948 -19.313 1.00 93.12 89 CYS A C 1
ATOM 715 O O . CYS A 1 89 ? 3.859 7.147 -19.950 1.00 93.12 89 CYS A O 1
ATOM 717 N N . GLY A 1 90 ? 1.916 6.048 -19.718 1.00 95.00 90 GLY A N 1
ATOM 718 C CA . GLY A 1 90 ? 2.061 5.234 -20.928 1.00 95.00 90 GLY A CA 1
ATOM 719 C C . GLY A 1 90 ? 3.004 4.042 -20.756 1.00 95.00 90 GLY A C 1
ATOM 720 O O . GLY A 1 90 ? 3.733 3.699 -21.692 1.00 95.00 90 GLY A O 1
ATOM 721 N N . PHE A 1 91 ? 2.979 3.425 -19.573 1.00 94.44 91 PHE A N 1
ATOM 722 C CA . PHE A 1 91 ? 3.857 2.338 -19.134 1.00 94.44 91 PHE A CA 1
ATOM 723 C C . PHE A 1 91 ? 5.336 2.746 -19.143 1.00 94.44 91 PHE A C 1
ATOM 725 O O . PHE A 1 91 ? 6.214 2.006 -19.591 1.00 94.44 91 PHE A O 1
ATOM 732 N N . CYS A 1 92 ? 5.624 3.974 -18.709 1.00 91.94 92 CYS A N 1
ATOM 733 C CA . CYS A 1 92 ? 6.959 4.563 -18.780 1.00 91.94 92 CYS A CA 1
ATOM 734 C C . CYS A 1 92 ? 8.014 3.795 -17.969 1.00 91.94 92 CYS A C 1
ATOM 736 O O . CYS A 1 92 ? 9.208 3.930 -18.261 1.00 91.94 92 CYS A O 1
ATOM 738 N N . HIS A 1 93 ? 7.595 2.990 -16.989 1.00 92.81 93 HIS A N 1
ATOM 739 C CA . HIS A 1 93 ? 8.488 2.188 -16.164 1.00 92.81 93 HIS A CA 1
ATOM 740 C C . HIS A 1 93 ? 8.567 0.723 -16.592 1.00 92.81 93 HIS A C 1
ATOM 742 O O . HIS A 1 93 ? 9.616 0.118 -16.387 1.00 92.81 93 HIS A O 1
ATOM 748 N N . THR A 1 94 ? 7.516 0.160 -17.200 1.00 95.31 94 THR A N 1
ATOM 749 C CA . THR A 1 94 ? 7.426 -1.293 -17.455 1.00 95.31 94 THR A CA 1
ATOM 750 C C . THR A 1 94 ? 7.302 -1.711 -18.924 1.00 95.31 94 THR A C 1
ATOM 752 O O . THR A 1 94 ? 7.416 -2.901 -19.229 1.00 95.31 94 THR A O 1
ATOM 755 N N . LYS A 1 95 ? 7.107 -0.777 -19.864 1.00 94.50 95 LYS A N 1
ATOM 756 C CA . LYS A 1 95 ? 6.857 -1.080 -21.291 1.00 94.50 95 LYS A CA 1
ATOM 757 C C . LYS A 1 95 ? 7.976 -1.851 -21.993 1.00 94.50 95 LYS A C 1
ATOM 759 O O . LYS A 1 95 ? 7.726 -2.488 -23.012 1.00 94.50 95 LYS A O 1
ATOM 764 N N . HIS A 1 96 ? 9.210 -1.763 -21.506 1.00 94.31 96 HIS A N 1
ATOM 765 C CA . HIS A 1 96 ? 10.374 -2.406 -22.125 1.00 94.31 96 HIS A CA 1
ATOM 766 C C . HIS A 1 96 ? 10.449 -3.917 -21.872 1.00 94.31 96 HIS A C 1
ATOM 768 O O . HIS A 1 96 ? 11.291 -4.582 -22.473 1.00 94.31 96 HIS A O 1
ATOM 774 N N . ASN A 1 97 ? 9.610 -4.456 -20.985 1.00 94.88 97 ASN A N 1
ATOM 775 C CA . ASN A 1 97 ? 9.673 -5.855 -20.581 1.00 94.88 97 ASN A CA 1
ATOM 776 C C . ASN A 1 97 ? 9.032 -6.810 -21.582 1.00 94.88 97 ASN A C 1
ATOM 778 O O . ASN A 1 97 ? 8.115 -6.465 -22.330 1.00 94.88 97 ASN A O 1
ATOM 782 N N . THR A 1 98 ? 9.455 -8.072 -21.511 1.00 95.31 98 THR A N 1
ATOM 783 C CA . THR A 1 98 ? 8.682 -9.170 -22.093 1.00 95.31 98 THR A CA 1
ATOM 784 C C . THR A 1 98 ? 7.355 -9.327 -21.341 1.00 95.31 98 THR A C 1
ATOM 786 O O . THR A 1 98 ? 7.250 -8.998 -20.157 1.00 95.31 98 THR A O 1
ATOM 789 N N . MET A 1 99 ? 6.331 -9.880 -22.002 1.00 93.12 99 MET A N 1
ATOM 790 C CA . MET A 1 99 ? 5.038 -10.131 -21.347 1.00 93.12 99 MET A CA 1
ATOM 791 C C . MET A 1 99 ? 5.182 -11.065 -20.133 1.00 93.12 99 MET A C 1
ATOM 793 O O . MET A 1 99 ? 4.489 -10.891 -19.135 1.00 93.12 99 MET A O 1
ATOM 797 N N . ALA A 1 100 ? 6.096 -12.039 -20.195 1.00 94.12 100 ALA A N 1
ATOM 798 C CA . ALA A 1 100 ? 6.341 -12.962 -19.091 1.00 94.12 100 ALA A CA 1
ATOM 799 C C . ALA A 1 100 ? 6.934 -12.245 -17.868 1.00 94.12 100 ALA A C 1
ATOM 801 O O . ALA A 1 100 ? 6.404 -12.399 -16.768 1.00 94.12 100 ALA A O 1
ATOM 802 N N . ASP A 1 101 ? 7.972 -11.424 -18.057 1.00 93.00 101 ASP A N 1
ATOM 803 C CA . ASP A 1 101 ? 8.601 -10.673 -16.962 1.00 93.00 101 ASP A CA 1
ATOM 804 C C . ASP A 1 101 ? 7.626 -9.663 -16.352 1.00 93.00 101 ASP A C 1
ATOM 806 O O . ASP A 1 101 ? 7.506 -9.563 -15.130 1.00 93.00 101 ASP A O 1
ATOM 810 N N . TYR A 1 102 ? 6.859 -8.974 -17.202 1.00 93.50 102 TYR A N 1
ATOM 811 C CA . TYR A 1 102 ? 5.813 -8.063 -16.755 1.00 93.50 102 TYR A CA 1
ATOM 812 C C . TYR A 1 102 ? 4.774 -8.780 -15.882 1.00 93.50 102 TYR A C 1
ATOM 814 O O . TYR A 1 102 ? 4.468 -8.333 -14.778 1.00 93.50 102 TYR A O 1
ATOM 822 N N . LEU A 1 103 ? 4.253 -9.929 -16.317 1.00 94.19 103 LEU A N 1
ATOM 823 C CA . LEU A 1 103 ? 3.225 -10.636 -15.554 1.00 94.19 103 LEU A CA 1
ATOM 824 C C . LEU A 1 103 ? 3.768 -11.272 -14.268 1.00 94.19 103 LEU A C 1
ATOM 826 O O . LEU A 1 103 ? 3.125 -11.175 -13.223 1.00 94.19 103 LEU A O 1
ATOM 830 N N . LEU A 1 104 ? 4.932 -11.920 -14.322 1.00 93.44 104 LEU A N 1
ATOM 831 C CA . LEU A 1 104 ? 5.456 -12.712 -13.205 1.00 93.44 104 LEU A CA 1
ATOM 832 C C . LEU A 1 104 ? 6.192 -11.878 -12.158 1.00 93.44 104 LEU A C 1
ATOM 834 O O . LEU A 1 104 ? 6.105 -12.194 -10.973 1.00 93.44 104 LEU A O 1
ATOM 838 N N . VAL A 1 105 ? 6.919 -10.840 -12.574 1.00 91.62 105 VAL A N 1
ATOM 839 C CA . VAL A 1 105 ? 7.770 -10.047 -11.674 1.00 91.62 105 VAL A CA 1
ATOM 840 C C . VAL A 1 105 ? 7.090 -8.744 -11.270 1.00 91.62 105 VAL A C 1
ATOM 842 O O . VAL A 1 105 ? 7.235 -8.320 -10.127 1.00 91.62 105 VAL A O 1
ATOM 845 N N . TYR A 1 106 ? 6.307 -8.128 -12.160 1.00 93.25 106 TYR A N 1
ATOM 846 C CA . TYR A 1 106 ? 5.601 -6.886 -11.845 1.00 93.25 106 TYR A CA 1
ATOM 847 C C . TYR A 1 106 ? 4.155 -7.137 -11.394 1.00 93.25 106 TYR A C 1
ATOM 849 O O . TYR A 1 106 ? 3.806 -6.815 -10.260 1.00 93.25 106 TYR A O 1
ATOM 857 N N . VAL A 1 107 ? 3.302 -7.748 -12.220 1.00 94.06 107 VAL A N 1
ATOM 858 C CA . VAL A 1 107 ? 1.862 -7.858 -11.915 1.00 94.06 107 VAL A CA 1
ATOM 859 C C . VAL A 1 107 ? 1.586 -8.813 -10.759 1.00 94.06 107 VAL A C 1
ATOM 861 O O . VAL A 1 107 ? 0.868 -8.441 -9.831 1.00 94.06 107 VAL A O 1
ATOM 864 N N . LEU A 1 108 ? 2.127 -10.033 -10.791 1.00 94.12 108 LEU A N 1
ATOM 865 C CA . LEU A 1 108 ? 1.806 -11.070 -9.810 1.00 94.12 108 LEU A CA 1
ATOM 866 C C . LEU A 1 108 ? 2.160 -10.652 -8.370 1.00 94.12 108 LEU A C 1
ATOM 868 O O . LEU A 1 108 ? 1.270 -10.732 -7.517 1.00 94.12 108 LEU A O 1
ATOM 872 N N . PRO A 1 109 ? 3.375 -10.152 -8.063 1.00 91.75 109 PRO A N 1
ATOM 873 C CA . PRO A 1 109 ? 3.707 -9.740 -6.705 1.00 91.75 109 PRO A CA 1
ATOM 874 C C . PRO A 1 109 ? 2.857 -8.548 -6.270 1.00 91.75 109 PRO A C 1
ATOM 876 O O . PRO A 1 109 ? 2.215 -8.604 -5.226 1.00 91.75 109 PRO A O 1
ATOM 879 N N . ASN A 1 110 ? 2.746 -7.507 -7.098 1.00 93.38 110 ASN A N 1
ATOM 880 C CA . ASN A 1 110 ? 1.969 -6.322 -6.736 1.00 93.38 110 ASN A CA 1
ATOM 881 C C . ASN A 1 110 ? 0.464 -6.627 -6.571 1.00 93.38 110 ASN A C 1
ATOM 883 O O . ASN A 1 110 ? -0.192 -6.033 -5.718 1.00 93.38 110 ASN A O 1
ATOM 887 N N . SER A 1 111 ? -0.078 -7.616 -7.291 1.00 93.75 111 SER A N 1
ATOM 888 C CA . SER A 1 111 ? -1.464 -8.081 -7.118 1.00 93.75 111 SER A CA 1
ATOM 889 C C . SER A 1 111 ? -1.701 -8.742 -5.758 1.00 93.75 111 SER A C 1
ATOM 891 O O . SER A 1 111 ? -2.766 -8.562 -5.166 1.00 93.75 111 SER A O 1
ATOM 893 N N . LEU A 1 112 ? -0.712 -9.456 -5.209 1.00 94.94 112 LEU A N 1
ATOM 894 C CA . LEU A 1 112 ? -0.793 -9.974 -3.836 1.00 94.94 112 LEU A CA 1
ATOM 895 C C . LEU A 1 112 ? -0.841 -8.827 -2.815 1.00 94.94 112 LEU A C 1
ATOM 897 O O . LEU A 1 112 ? -1.612 -8.888 -1.855 1.00 94.94 112 LEU A O 1
ATOM 901 N N . TRP A 1 113 ? -0.095 -7.747 -3.068 1.00 92.69 113 TRP A N 1
ATOM 902 C CA . TRP A 1 113 ? -0.135 -6.508 -2.280 1.00 92.69 113 TRP A CA 1
ATOM 903 C C . TRP A 1 113 ? -1.418 -5.686 -2.460 1.00 92.69 113 TRP A C 1
ATOM 905 O O . TRP A 1 113 ? -1.634 -4.741 -1.711 1.00 92.69 113 TRP A O 1
ATOM 915 N N . ILE A 1 114 ? -2.298 -6.050 -3.391 1.00 96.62 114 ILE A N 1
ATOM 916 C CA . ILE A 1 114 ? -3.675 -5.539 -3.446 1.00 96.62 114 ILE A CA 1
ATOM 917 C C . ILE A 1 114 ? -4.597 -6.481 -2.674 1.00 96.62 114 ILE A C 1
ATOM 919 O O . ILE A 1 114 ? -5.374 -6.042 -1.825 1.00 96.62 114 ILE A O 1
ATOM 923 N N . LEU A 1 115 ? -4.492 -7.786 -2.936 1.00 97.44 115 LEU A N 1
ATOM 924 C CA . LEU A 1 115 ? -5.383 -8.795 -2.377 1.00 97.44 115 LEU A CA 1
ATOM 925 C C . LEU A 1 115 ? -5.348 -8.815 -0.844 1.00 97.44 115 LEU A C 1
ATOM 927 O O . LEU A 1 115 ? -6.400 -8.735 -0.209 1.00 97.44 115 LEU A O 1
ATOM 931 N N . PHE A 1 116 ? -4.163 -8.910 -0.235 1.00 96.69 116 PHE A N 1
ATOM 932 C CA . PHE A 1 116 ? -4.067 -9.027 1.222 1.00 96.69 116 PHE A CA 1
ATOM 933 C C . PHE A 1 116 ? -4.540 -7.761 1.950 1.00 96.69 116 PHE A C 1
ATOM 935 O O . PHE A 1 116 ? -5.402 -7.892 2.826 1.00 96.69 116 PHE A O 1
ATOM 942 N N . PRO A 1 117 ? -4.086 -6.540 1.596 1.00 97.06 117 PRO A N 1
ATOM 943 C CA . PRO A 1 117 ? -4.599 -5.328 2.225 1.00 97.06 117 PRO A CA 1
ATOM 944 C C . PRO A 1 117 ? -6.099 -5.140 2.004 1.00 97.06 117 PRO A C 1
ATOM 946 O O . PRO A 1 117 ? -6.794 -4.808 2.957 1.00 97.06 117 PRO A O 1
ATOM 949 N N . ALA A 1 118 ? -6.638 -5.459 0.820 1.00 98.25 118 ALA A N 1
ATOM 950 C CA . ALA A 1 118 ? -8.081 -5.393 0.580 1.00 98.25 118 ALA A CA 1
ATOM 951 C C . ALA A 1 118 ? -8.876 -6.308 1.525 1.00 98.25 118 ALA A C 1
ATOM 953 O O . ALA A 1 118 ? -9.884 -5.888 2.098 1.00 98.25 118 ALA A O 1
ATOM 954 N N . LEU A 1 119 ? -8.411 -7.543 1.741 1.00 98.50 119 LEU A N 1
ATOM 955 C CA . LEU A 1 119 ? -9.040 -8.469 2.686 1.00 98.50 119 LEU A CA 1
ATOM 956 C C . LEU A 1 119 ? -8.962 -7.953 4.129 1.00 98.50 119 LEU A C 1
ATOM 958 O O . LEU A 1 119 ? -9.950 -8.043 4.860 1.00 98.50 119 LEU A O 1
ATOM 962 N N . ILE A 1 120 ? -7.821 -7.390 4.537 1.00 97.81 120 ILE A N 1
ATOM 963 C CA . ILE A 1 120 ? -7.632 -6.821 5.879 1.00 97.81 120 ILE A CA 1
ATOM 964 C C . ILE A 1 120 ? -8.550 -5.611 6.080 1.00 97.81 120 ILE A C 1
ATOM 966 O O . ILE A 1 120 ? -9.312 -5.576 7.049 1.00 97.81 120 ILE A O 1
ATOM 970 N N . THR A 1 121 ? -8.542 -4.661 5.144 1.00 98.31 121 THR A N 1
ATOM 971 C CA . THR A 1 121 ? -9.421 -3.486 5.136 1.00 98.31 121 THR A CA 1
ATOM 972 C C . THR A 1 121 ? -10.886 -3.904 5.205 1.00 98.31 121 THR A C 1
ATOM 974 O O . THR A 1 121 ? -11.635 -3.373 6.022 1.00 98.31 121 THR A O 1
ATOM 977 N N . TYR A 1 122 ? -11.304 -4.903 4.423 1.00 98.50 122 TYR A N 1
ATOM 978 C CA . TYR A 1 122 ? -12.673 -5.414 4.464 1.00 98.50 122 TYR A CA 1
ATOM 979 C C . TYR A 1 122 ? -13.036 -5.997 5.837 1.00 98.50 122 TYR A C 1
ATOM 981 O O . TYR A 1 122 ? -14.091 -5.683 6.395 1.00 98.50 122 TYR A O 1
ATOM 989 N N . LYS A 1 123 ? -12.167 -6.840 6.408 1.00 98.31 123 LYS A N 1
ATOM 990 C CA . LYS A 1 123 ? -12.421 -7.490 7.701 1.00 98.31 123 LYS A CA 1
ATOM 991 C C . LYS A 1 123 ? -12.481 -6.482 8.847 1.00 98.31 123 LYS A C 1
ATOM 993 O O . LYS A 1 123 ? -13.468 -6.482 9.582 1.00 98.31 123 LYS A O 1
ATOM 998 N N . LEU A 1 124 ? -11.479 -5.612 8.967 1.00 97.94 124 LEU A N 1
ATOM 999 C CA . LEU A 1 124 ? -11.427 -4.599 10.024 1.00 97.94 124 LEU A CA 1
ATOM 1000 C C . LEU A 1 124 ? -12.513 -3.533 9.837 1.00 97.94 124 LEU A C 1
ATOM 1002 O O . LEU A 1 124 ? -13.133 -3.114 10.809 1.00 97.94 124 LEU A O 1
ATOM 1006 N N . GLY A 1 125 ? -12.826 -3.161 8.593 1.00 98.12 125 GLY A N 1
ATOM 1007 C CA . GLY A 1 125 ? -13.924 -2.244 8.285 1.00 98.12 125 GLY A CA 1
ATOM 1008 C C . GLY A 1 125 ? -15.282 -2.797 8.722 1.00 98.12 125 GLY A C 1
ATOM 1009 O O . GLY A 1 125 ? -16.080 -2.085 9.332 1.00 98.12 125 GLY A O 1
ATOM 1010 N N . LYS A 1 126 ? -15.529 -4.094 8.497 1.00 98.25 126 LYS A N 1
ATOM 1011 C CA . LYS A 1 126 ? -16.743 -4.769 8.979 1.00 98.25 126 LYS A CA 1
ATOM 1012 C C . LYS A 1 126 ? -16.815 -4.797 10.510 1.00 98.25 126 LYS A C 1
ATOM 1014 O O . LYS A 1 126 ? -17.891 -4.585 11.070 1.00 98.25 126 LYS A O 1
ATOM 1019 N N . GLU A 1 127 ? -15.695 -5.047 11.186 1.00 96.44 127 GLU A N 1
ATOM 1020 C CA . GLU A 1 127 ? -15.612 -5.021 12.652 1.00 96.44 127 GLU A CA 1
ATOM 1021 C C . GLU A 1 127 ? -15.926 -3.621 13.207 1.00 96.44 127 GLU A C 1
ATOM 1023 O O . GLU A 1 127 ? -16.785 -3.487 14.087 1.00 96.44 127 GLU A O 1
ATOM 1028 N N . LEU A 1 128 ? -15.327 -2.574 12.630 1.00 97.31 128 LEU A N 1
ATOM 1029 C CA . LEU A 1 128 ? -15.584 -1.175 12.986 1.00 97.31 128 LEU A CA 1
ATOM 1030 C C . LEU A 1 128 ? -17.058 -0.801 12.793 1.00 97.31 128 LEU A C 1
ATOM 1032 O O . LEU A 1 128 ? -17.696 -0.321 13.729 1.00 97.31 128 LEU A O 1
ATOM 1036 N N . ALA A 1 129 ? -17.632 -1.094 11.623 1.00 97.88 129 ALA A N 1
ATOM 1037 C CA . ALA A 1 129 ? -19.042 -0.825 11.345 1.00 97.88 129 ALA A CA 1
ATOM 1038 C C . ALA A 1 129 ? -19.968 -1.542 12.341 1.00 97.88 129 ALA A C 1
ATOM 1040 O O . ALA A 1 129 ? -20.904 -0.946 12.872 1.00 97.88 129 ALA A O 1
ATOM 1041 N N . SER A 1 130 ? -19.679 -2.809 12.658 1.00 97.00 130 SER A N 1
ATOM 1042 C CA . SER A 1 130 ? -20.466 -3.568 13.635 1.00 97.00 130 SER A CA 1
ATOM 1043 C C . SER A 1 130 ? -20.393 -2.972 15.044 1.00 97.00 130 SER A C 1
ATOM 1045 O O . SER A 1 130 ? -21.388 -2.978 15.769 1.00 97.00 130 SER A O 1
ATOM 1047 N N . THR A 1 131 ? -19.238 -2.418 15.418 1.00 95.75 131 THR A N 1
ATOM 1048 C CA . THR A 1 131 ? -19.024 -1.765 16.713 1.00 95.75 131 THR A CA 1
ATOM 1049 C C . THR A 1 131 ? -19.822 -0.468 16.802 1.00 95.75 131 THR A C 1
ATOM 1051 O O . THR A 1 131 ? -20.505 -0.246 17.799 1.00 95.75 131 THR A O 1
ATOM 1054 N N . LEU A 1 132 ? -19.821 0.339 15.736 1.00 96.69 132 LEU A N 1
ATOM 1055 C CA . LEU A 1 132 ? -20.610 1.572 15.653 1.00 96.69 132 LEU A CA 1
ATOM 1056 C C . LEU A 1 132 ? -22.114 1.298 15.784 1.00 96.69 132 LEU A C 1
ATOM 1058 O O . LEU A 1 132 ? -22.794 1.952 16.570 1.00 96.69 132 LEU A O 1
ATOM 1062 N N . VAL A 1 133 ? -22.626 0.279 15.087 1.00 97.88 133 VAL A N 1
ATOM 1063 C CA . VAL A 1 133 ? -24.045 -0.111 15.174 1.00 97.88 133 VAL A CA 1
ATOM 1064 C C . VAL A 1 133 ? -24.427 -0.534 16.597 1.00 97.88 133 VAL A C 1
ATOM 1066 O O . VAL A 1 133 ? -25.483 -0.149 17.096 1.00 97.88 133 VAL A O 1
ATOM 1069 N N . ARG A 1 134 ? -23.573 -1.307 17.278 1.00 96.38 134 ARG A N 1
ATOM 1070 C CA . ARG A 1 134 ? -23.821 -1.734 18.666 1.00 96.38 134 ARG A CA 1
ATOM 1071 C C . ARG A 1 134 ? -23.797 -0.559 19.643 1.00 96.38 134 ARG A C 1
ATOM 1073 O O . ARG A 1 134 ? -24.649 -0.499 20.528 1.00 96.38 134 ARG A O 1
ATOM 1080 N N . ALA A 1 135 ? -22.854 0.368 19.471 1.00 95.56 135 ALA A N 1
ATOM 1081 C CA . ALA A 1 135 ? -22.755 1.570 20.294 1.00 95.56 135 ALA A CA 1
ATOM 1082 C C . ALA A 1 135 ? -24.014 2.446 20.165 1.00 95.56 135 ALA A C 1
ATOM 1084 O O . ALA A 1 135 ? -24.568 2.882 21.176 1.00 95.56 135 ALA A O 1
ATOM 1085 N N . GLU A 1 136 ? -24.523 2.620 18.942 1.00 97.12 136 GLU A N 1
ATOM 1086 C CA . GLU A 1 136 ? -25.768 3.354 18.685 1.00 97.12 136 GLU A CA 1
ATOM 1087 C C . GLU A 1 136 ? -26.968 2.686 19.375 1.00 97.12 136 GLU A C 1
ATOM 1089 O O . GLU A 1 136 ? -27.704 3.330 20.123 1.00 97.12 136 GLU A O 1
ATOM 1094 N N . GLN A 1 137 ? -27.132 1.369 19.219 1.00 96.81 137 GLN A N 1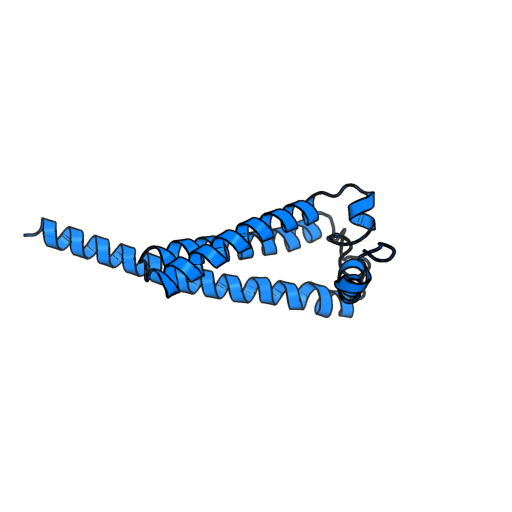
ATOM 1095 C CA . GLN A 1 137 ? -28.216 0.620 19.869 1.00 96.81 137 GLN A CA 1
ATOM 1096 C C . GLN A 1 137 ? -28.181 0.736 21.399 1.00 96.81 137 GLN A C 1
ATOM 1098 O O . GLN A 1 137 ? -29.227 0.841 22.042 1.00 96.81 137 GLN A O 1
ATOM 1103 N N . GLN A 1 138 ? -26.989 0.715 21.996 1.00 96.50 138 GLN A N 1
ATOM 1104 C CA . GLN A 1 138 ? -26.826 0.886 23.437 1.00 96.50 138 GLN A CA 1
ATOM 1105 C C . GLN A 1 138 ? -27.209 2.302 23.885 1.00 96.50 138 GLN A C 1
ATOM 1107 O O . GLN A 1 138 ? -27.909 2.447 24.886 1.00 96.50 138 GLN A O 1
ATOM 1112 N N . SER A 1 139 ? -26.810 3.325 23.126 1.00 96.38 139 SER A N 1
ATOM 1113 C CA . SER A 1 139 ? -27.182 4.722 23.378 1.00 96.38 139 SER A CA 1
ATOM 1114 C C . SER A 1 139 ? -28.701 4.917 23.367 1.00 96.38 139 SER A C 1
ATOM 1116 O O . SER A 1 139 ? -29.262 5.505 24.293 1.00 96.38 139 SER A O 1
ATOM 1118 N N . GLN A 1 140 ? -29.393 4.340 22.380 1.00 95.81 140 GLN A N 1
ATOM 1119 C CA . GLN A 1 140 ? -30.855 4.419 22.289 1.00 95.81 140 GLN A CA 1
ATOM 1120 C C . GLN A 1 140 ? -31.556 3.727 23.467 1.00 95.81 140 GLN A C 1
ATOM 1122 O O . GLN A 1 140 ? -32.503 4.274 24.027 1.00 95.81 140 GLN A O 1
ATOM 1127 N N . ARG A 1 141 ? -31.053 2.566 23.910 1.00 95.00 141 ARG A N 1
ATOM 1128 C CA . ARG A 1 141 ? -31.590 1.853 25.085 1.00 95.00 141 ARG A CA 1
ATOM 1129 C C . ARG A 1 141 ? -31.439 2.630 26.392 1.00 95.00 141 ARG A C 1
ATOM 1131 O O . ARG A 1 141 ? -32.266 2.464 27.283 1.00 95.00 141 ARG A O 1
ATOM 1138 N N . ILE A 1 142 ? -30.372 3.418 26.531 1.00 95.00 142 ILE A N 1
ATOM 1139 C CA . ILE A 1 142 ? -30.159 4.271 27.707 1.00 95.00 142 ILE A CA 1
ATOM 1140 C C . ILE A 1 142 ? -31.147 5.438 27.691 1.00 95.00 142 ILE A C 1
ATOM 1142 O O . ILE A 1 142 ? -31.736 5.724 28.720 1.00 95.00 142 ILE A O 1
ATOM 1146 N N . LYS A 1 143 ? -31.374 6.067 26.531 1.00 92.12 143 LYS A N 1
ATOM 1147 C CA . LYS A 1 143 ? -32.330 7.181 26.390 1.00 92.12 143 LYS A CA 1
ATOM 1148 C C . LYS A 1 143 ? -33.791 6.772 26.591 1.00 92.12 143 LYS A C 1
ATOM 1150 O O . LYS A 1 143 ? -34.606 7.614 26.940 1.00 92.12 143 LYS A O 1
ATOM 1155 N N . SER A 1 144 ? -34.132 5.512 26.318 1.00 87.81 144 SER A N 1
ATOM 1156 C CA . SER A 1 144 ? -35.488 4.981 26.504 1.00 87.81 144 SER A CA 1
ATOM 1157 C C . SER A 1 144 ? -35.803 4.535 27.940 1.00 87.81 144 SER A C 1
ATOM 1159 O O . SER A 1 144 ? -36.917 4.074 28.179 1.00 87.81 144 SER A O 1
ATOM 1161 N N . LYS A 1 145 ? -34.825 4.573 28.854 1.00 70.31 145 LYS A N 1
ATOM 1162 C CA . LYS A 1 145 ? -34.997 4.289 30.286 1.00 70.31 145 LYS A CA 1
ATOM 1163 C C . LYS A 1 145 ? -35.104 5.588 31.067 1.00 70.31 145 LYS A C 1
ATOM 1165 O O . LYS A 1 145 ? -35.875 5.581 32.047 1.00 70.31 145 LYS A O 1
#

Sequence (145 aa):
MAGGDLHWIWSLYDIYARVDHGYGWPSFNKGDGFTSAQGLLNLVECVINFTFVYYKHILGSPIAPLIGFSGALLTLAKTFLYFFNDYFCGFCHTKHNTMADYLLVYVLPNSLWILFPALITYKLGKELASTLVRAEQQSQRIKSK

Foldseek 3Di:
DPPDPCCVVVVVCVLVCVQFVCNHPVCVVVVPCLVVVLVVVVVVLVVLVVVLCCCVPPVVHPCSLVSQLVSLVSQQVSLVVVVVVCVVVVNPGHPVDDPCSCCPNPVPVSVVSNVPSVVSNVVSVVVVVVVVVVVVVVVVVVVVD

Organism: Botryobasidium botryosum (strain FD-172 SS1) (NCBI:txid930990)

Secondary structure (DSSP, 8-state):
-TTSTTGGGGTTHHHHHHH-GGGSHHHHHTT--HHHHHHHHHHHHHHHHHHHHHHHHTS--TTHHHHHHHHHHHHHHHHHHHHHHHHHTTSTTTTTS-HHHIIIIIIHHHHHHHHHHHHHHHHHHHHHHHHHHHHHHHHHHHHT-

Radius of gyration: 20.42 Å; chains: 1; bounding box: 65×26×52 Å

pLDDT: mean 93.85, std 4.75, range [70.31, 98.5]